Protein AF-A0A452ZYT3-F1 (afdb_monomer_lite)

Radius of gyration: 12.66 Å; chains: 1; bounding box: 29×34×24 Å

Organism: Aegilops tauschii subsp. strangulata (NCBI:txid200361)

Structure (mmCIF, N/CA/C/O backbone):
data_AF-A0A452ZYT3-F1
#
_entry.id   AF-A0A452ZYT3-F1
#
loop_
_atom_site.group_PDB
_atom_site.id
_atom_site.type_symbol
_atom_site.label_atom_id
_atom_site.label_alt_id
_atom_site.label_comp_id
_atom_site.label_asym_id
_atom_site.label_entity_id
_atom_site.label_seq_id
_atom_site.pdbx_PDB_ins_code
_atom_site.Cartn_x
_atom_site.Cartn_y
_atom_site.Cartn_z
_atom_site.occupancy
_atom_site.B_iso_or_equiv
_atom_site.auth_seq_id
_atom_site.auth_comp_id
_atom_site.auth_asym_id
_atom_site.auth_atom_id
_atom_site.pdbx_PDB_model_num
ATOM 1 N N . MET A 1 1 ? -6.629 -24.660 3.159 1.00 34.03 1 MET A N 1
ATOM 2 C CA . MET A 1 1 ? -6.027 -23.311 3.101 1.00 34.03 1 MET A CA 1
ATOM 3 C C . MET A 1 1 ? -6.449 -22.707 1.771 1.00 34.03 1 MET A C 1
ATOM 5 O O . MET A 1 1 ? -5.966 -23.148 0.739 1.00 34.03 1 MET A O 1
ATOM 9 N N . SER A 1 2 ? -7.472 -21.849 1.770 1.00 37.06 2 SER A N 1
ATOM 10 C CA . SER A 1 2 ? -8.026 -21.283 0.535 1.00 37.06 2 SER A CA 1
ATOM 11 C C . SER A 1 2 ? -7.189 -20.076 0.133 1.00 37.06 2 SER A C 1
ATOM 13 O O . SER A 1 2 ? -7.194 -19.067 0.833 1.00 37.06 2 SER A O 1
ATOM 15 N N . MET A 1 3 ? -6.447 -20.200 -0.966 1.00 35.19 3 MET A N 1
ATOM 16 C CA . MET A 1 3 ? -5.688 -19.107 -1.565 1.00 35.19 3 MET A CA 1
ATOM 17 C C . MET A 1 3 ? -6.691 -18.059 -2.065 1.00 35.19 3 MET A C 1
ATOM 19 O O . MET A 1 3 ? -7.429 -18.305 -3.021 1.00 35.19 3 MET A O 1
ATOM 23 N N . GLY A 1 4 ? -6.789 -16.932 -1.356 1.00 37.88 4 GLY A N 1
ATOM 24 C CA . GLY A 1 4 ? -7.680 -15.833 -1.711 1.00 37.88 4 GLY A CA 1
ATOM 25 C C . GLY A 1 4 ? -7.360 -15.349 -3.118 1.00 37.88 4 GLY A C 1
ATOM 26 O O . GLY A 1 4 ? -6.235 -14.953 -3.409 1.00 37.88 4 GLY A O 1
ATOM 27 N N . ARG A 1 5 ? -8.348 -15.421 -4.009 1.00 40.59 5 ARG A N 1
ATOM 28 C CA . ARG A 1 5 ? -8.280 -14.809 -5.332 1.00 40.59 5 ARG A CA 1
ATOM 29 C C . ARG A 1 5 ? -8.186 -13.303 -5.124 1.00 40.59 5 ARG A C 1
ATOM 31 O O . ARG A 1 5 ? -9.194 -12.656 -4.858 1.00 40.59 5 ARG A O 1
ATOM 38 N N . TYR A 1 6 ? -6.984 -12.752 -5.237 1.00 47.66 6 TYR A N 1
ATOM 39 C CA . TYR A 1 6 ? -6.804 -11.327 -5.463 1.00 47.66 6 TYR A CA 1
ATOM 40 C C . TYR A 1 6 ? -7.338 -11.066 -6.867 1.00 47.66 6 TYR A C 1
ATOM 42 O O . TYR A 1 6 ? -6.628 -11.214 -7.860 1.00 47.66 6 TYR A O 1
ATOM 50 N N . ALA A 1 7 ? -8.640 -10.804 -6.965 1.00 40.00 7 ALA A N 1
ATOM 51 C CA . ALA A 1 7 ? -9.191 -10.207 -8.159 1.00 40.00 7 ALA A CA 1
ATOM 52 C C . ALA A 1 7 ? -8.466 -8.871 -8.299 1.00 40.00 7 ALA A C 1
ATOM 54 O O . ALA A 1 7 ? -8.733 -7.931 -7.553 1.00 40.00 7 ALA A O 1
ATOM 55 N N . ALA A 1 8 ? -7.501 -8.810 -9.214 1.00 41.38 8 ALA A N 1
ATOM 56 C CA . ALA A 1 8 ? -7.174 -7.561 -9.860 1.00 41.38 8 ALA A CA 1
ATOM 57 C C . ALA A 1 8 ? -8.476 -7.140 -10.544 1.00 41.38 8 ALA A C 1
ATOM 59 O O . ALA A 1 8 ? -8.779 -7.574 -11.653 1.00 41.38 8 ALA A O 1
ATOM 60 N N . SER A 1 9 ? -9.324 -6.415 -9.814 1.00 41.22 9 SER A N 1
ATOM 61 C CA . SER A 1 9 ? -10.385 -5.634 -10.413 1.00 41.22 9 SER A CA 1
ATOM 62 C C . SER A 1 9 ? -9.655 -4.643 -11.299 1.00 41.22 9 SER A C 1
ATOM 64 O O . SER A 1 9 ? -9.103 -3.650 -10.823 1.00 41.22 9 SER A O 1
ATOM 66 N N . THR A 1 10 ? -9.551 -4.982 -12.578 1.00 44.31 10 THR A N 1
ATOM 67 C CA . THR A 1 10 ? -9.088 -4.090 -13.629 1.00 44.31 10 THR A CA 1
ATOM 68 C C . THR A 1 10 ? -10.169 -3.033 -13.840 1.00 44.31 10 THR A C 1
ATOM 70 O O . THR A 1 10 ? -10.753 -2.939 -14.912 1.00 44.31 10 THR A O 1
ATOM 73 N N . ASP A 1 11 ? -10.476 -2.258 -12.801 1.00 39.66 11 ASP A N 1
ATOM 74 C CA . ASP A 1 11 ? -11.041 -0.942 -13.018 1.00 39.66 11 ASP A CA 1
ATOM 75 C C . ASP A 1 11 ? -9.890 -0.098 -13.575 1.00 39.66 11 ASP A C 1
ATOM 77 O O . ASP A 1 11 ? -8.856 0.044 -12.911 1.00 39.66 11 ASP A O 1
ATOM 81 N N . PRO A 1 12 ? -10.010 0.452 -14.794 1.00 43.94 12 PRO A N 1
ATOM 82 C CA . PRO A 1 12 ? -8.983 1.310 -15.381 1.00 43.94 12 PRO A CA 1
ATOM 83 C C . PRO A 1 12 ? -8.747 2.613 -14.590 1.00 43.94 12 PRO A C 1
ATOM 85 O O . PRO A 1 12 ? -7.863 3.384 -14.948 1.00 43.94 12 PRO A O 1
ATOM 88 N N . GLU A 1 13 ? -9.457 2.829 -13.476 1.00 46.66 13 GLU A N 1
ATOM 89 C CA . GLU A 1 13 ? -9.154 3.834 -12.451 1.00 46.66 13 GLU A CA 1
ATOM 90 C C . GLU A 1 13 ? -8.205 3.334 -1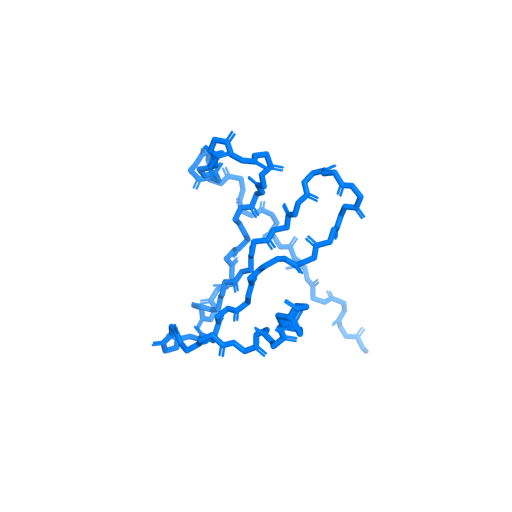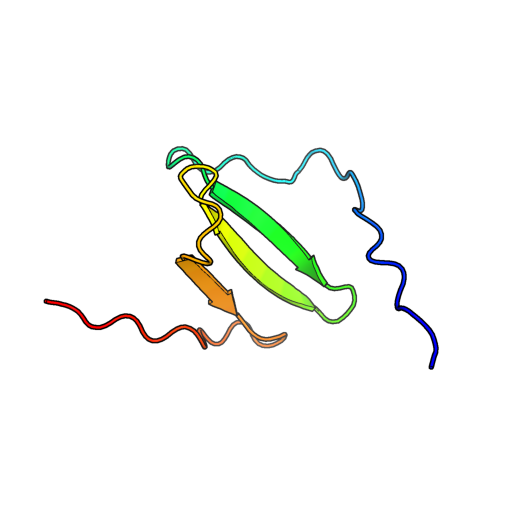1.342 1.00 46.66 13 GLU A C 1
ATOM 92 O O . GLU A 1 13 ? -8.222 3.816 -10.199 1.00 46.66 13 GLU A O 1
ATOM 97 N N . ALA A 1 14 ? -7.296 2.409 -11.655 1.00 5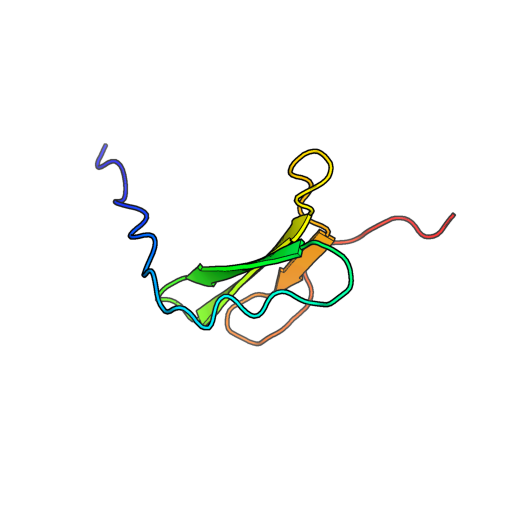6.47 14 ALA A N 1
ATOM 98 C CA . ALA A 1 14 ? -5.986 2.430 -11.009 1.00 56.47 14 ALA A CA 1
ATOM 99 C C . ALA A 1 14 ? -5.292 3.726 -11.458 1.00 56.47 14 ALA A C 1
ATOM 101 O O . ALA A 1 14 ? -4.458 3.715 -12.363 1.00 56.47 14 ALA A O 1
ATOM 102 N N . GLY A 1 15 ? -5.732 4.854 -10.886 1.00 52.56 15 GLY A N 1
ATOM 103 C CA . GLY A 1 15 ? -5.214 6.182 -11.160 1.00 52.56 15 GLY A CA 1
ATOM 104 C C . GLY A 1 15 ? -3.705 6.108 -11.060 1.00 52.56 1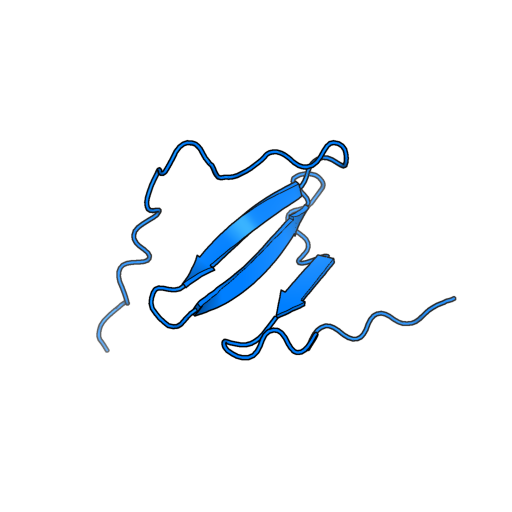5 GLY A C 1
ATOM 105 O O . GLY A 1 15 ? -3.154 5.852 -9.990 1.00 52.56 15 GLY A O 1
ATOM 106 N N . ARG A 1 16 ? -3.042 6.223 -12.210 1.00 54.25 16 ARG A N 1
ATOM 107 C CA . ARG A 1 16 ? -1.610 6.457 -12.233 1.00 54.25 16 ARG A CA 1
ATOM 108 C C . ARG A 1 16 ? -1.422 7.816 -11.593 1.00 54.25 16 ARG A C 1
ATOM 110 O O . ARG A 1 16 ? -1.677 8.834 -12.231 1.00 54.25 16 ARG A O 1
ATOM 117 N N . ASP A 1 17 ? -1.004 7.813 -10.340 1.00 58.03 17 ASP A N 1
ATOM 118 C CA . ASP A 1 17 ? -0.473 9.021 -9.740 1.00 58.03 17 ASP A CA 1
ATOM 119 C C . ASP A 1 17 ? 0.820 9.381 -10.493 1.00 58.03 17 ASP A C 1
ATOM 121 O O . ASP A 1 17 ? 1.560 8.496 -10.947 1.00 58.03 17 ASP A O 1
ATOM 125 N N . GLY A 1 18 ? 1.060 10.680 -10.704 1.00 61.69 18 GLY A N 1
ATOM 126 C CA . GLY A 1 18 ? 2.156 11.202 -11.542 1.00 61.69 18 GLY A CA 1
ATOM 127 C C . GLY A 1 18 ? 3.564 10.770 -11.104 1.00 61.69 18 GLY A C 1
ATOM 128 O O . GLY A 1 18 ? 4.536 10.940 -11.831 1.00 61.69 18 GLY A O 1
ATOM 129 N N . ASP A 1 19 ? 3.653 10.166 -9.930 1.00 73.81 19 ASP A N 1
ATOM 130 C CA . ASP A 1 19 ? 4.820 9.703 -9.199 1.00 73.81 19 ASP A CA 1
ATOM 131 C C . ASP A 1 19 ? 5.133 8.206 -9.439 1.00 73.81 19 ASP A C 1
ATOM 133 O O . ASP A 1 19 ? 6.018 7.628 -8.809 1.00 73.81 19 ASP A O 1
ATOM 137 N N . GLY A 1 20 ? 4.453 7.566 -10.399 1.00 88.19 20 GLY A N 1
ATOM 138 C CA . GLY A 1 20 ? 4.816 6.226 -10.873 1.00 88.19 20 GLY A CA 1
ATOM 139 C C . GLY A 1 20 ? 4.465 5.111 -9.889 1.00 88.19 20 GLY A C 1
ATOM 140 O O . GLY A 1 20 ? 5.183 4.114 -9.792 1.00 88.19 20 GLY A O 1
ATOM 141 N N . ALA A 1 21 ? 3.364 5.276 -9.161 1.00 90.56 21 ALA A N 1
ATOM 142 C CA . ALA A 1 21 ? 2.792 4.263 -8.284 1.00 90.56 21 ALA A CA 1
ATOM 143 C C . ALA A 1 21 ? 1.423 3.799 -8.799 1.00 90.56 21 ALA A C 1
ATOM 145 O O . ALA A 1 21 ? 0.752 4.502 -9.555 1.00 90.56 21 ALA A O 1
ATOM 146 N N . VAL A 1 22 ? 1.004 2.612 -8.367 1.00 91.81 22 VAL A N 1
ATOM 147 C CA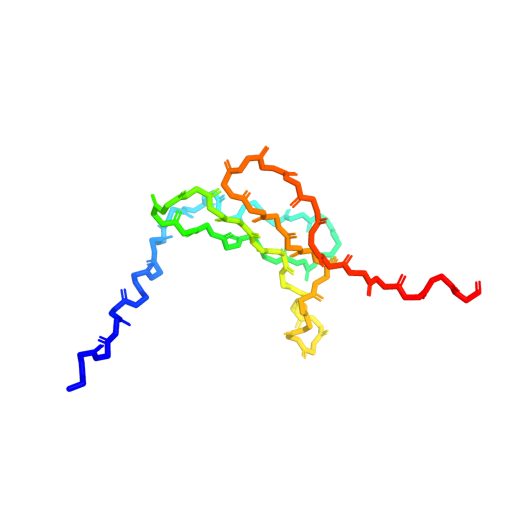 . VAL A 1 22 ? -0.342 2.076 -8.594 1.00 91.81 22 VAL A CA 1
ATOM 148 C C . VAL A 1 22 ? -1.101 1.997 -7.280 1.00 91.81 22 VAL A C 1
ATOM 150 O O . VAL A 1 22 ? -0.527 1.654 -6.246 1.00 91.81 22 VAL A O 1
ATOM 153 N N . LEU A 1 23 ? -2.396 2.302 -7.325 1.00 92.38 23 LEU A N 1
ATOM 154 C CA . LEU A 1 23 ? -3.295 2.186 -6.184 1.00 92.38 23 LEU A CA 1
ATOM 155 C C . LEU A 1 23 ? -4.025 0.841 -6.218 1.00 92.38 23 LEU A C 1
ATOM 157 O O . LEU A 1 23 ? -4.780 0.552 -7.144 1.00 92.38 23 LEU A O 1
ATOM 161 N N . LEU A 1 24 ? -3.817 0.036 -5.183 1.00 93.12 24 LEU A N 1
ATOM 162 C CA . LEU A 1 24 ? -4.539 -1.203 -4.926 1.00 93.12 24 LEU A CA 1
ATOM 163 C C . LEU A 1 24 ? -5.671 -0.930 -3.935 1.00 93.12 24 LEU A C 1
ATOM 165 O O . LEU A 1 24 ? -5.477 -0.207 -2.955 1.00 93.12 24 LEU A O 1
ATOM 169 N N . ARG A 1 25 ? -6.839 -1.534 -4.166 1.00 94.56 25 ARG A N 1
ATOM 170 C CA . ARG A 1 25 ? -8.005 -1.449 -3.276 1.00 94.56 25 ARG A CA 1
ATOM 171 C C . ARG A 1 25 ? -8.456 -2.856 -2.912 1.00 94.56 25 ARG A C 1
ATOM 173 O O . ARG A 1 25 ? -8.597 -3.702 -3.793 1.00 94.56 25 ARG A O 1
ATOM 180 N N . SER A 1 26 ? -8.673 -3.117 -1.629 1.00 93.94 26 SER A N 1
ATOM 181 C CA . SER A 1 26 ? -9.311 -4.354 -1.191 1.00 93.94 26 SER A CA 1
ATOM 182 C C . SER A 1 26 ? -10.838 -4.198 -1.215 1.00 93.94 26 SER A C 1
ATOM 184 O O . SER A 1 26 ? -11.347 -3.094 -1.009 1.00 93.94 26 SER A O 1
ATOM 186 N N . PRO A 1 27 ? -11.598 -5.297 -1.365 1.00 92.81 27 PRO A N 1
ATOM 187 C CA . PRO A 1 27 ? -13.055 -5.264 -1.214 1.00 92.81 27 PRO A CA 1
ATOM 188 C C . PRO A 1 27 ? -13.530 -4.763 0.159 1.00 92.81 27 PRO A C 1
ATOM 190 O O . PRO A 1 27 ? -14.653 -4.294 0.287 1.00 92.81 27 PRO A O 1
ATOM 193 N N . SER A 1 28 ? -12.681 -4.863 1.187 1.00 92.44 28 SER A N 1
ATOM 194 C CA . SER A 1 28 ? -12.971 -4.377 2.539 1.00 92.44 28 SER A CA 1
ATOM 195 C C . SER A 1 28 ? -12.710 -2.878 2.726 1.00 92.44 28 SER A C 1
ATOM 197 O O . SER A 1 28 ? -12.873 -2.387 3.834 1.00 92.44 28 SER A O 1
ATOM 199 N N . GLY A 1 29 ? -12.268 -2.159 1.688 1.00 92.81 29 GLY A N 1
ATOM 200 C CA . GLY A 1 29 ? -12.020 -0.714 1.734 1.00 92.81 29 GLY A CA 1
ATOM 201 C C . GLY A 1 29 ? -10.592 -0.301 2.100 1.00 92.81 29 GLY A C 1
ATOM 202 O O . GLY A 1 29 ? -10.278 0.884 2.051 1.00 92.81 29 GLY A O 1
ATOM 203 N N . ALA A 1 30 ? -9.700 -1.245 2.415 1.00 95.75 30 ALA A N 1
ATOM 204 C CA . ALA A 1 30 ? -8.288 -0.929 2.621 1.00 95.75 30 ALA A CA 1
ATOM 205 C C . ALA A 1 30 ? -7.614 -0.578 1.287 1.00 95.75 30 ALA A C 1
ATOM 207 O O . ALA A 1 30 ? -8.005 -1.070 0.223 1.00 95.75 30 ALA A O 1
ATOM 208 N N . THR A 1 31 ? -6.568 0.246 1.335 1.00 96.31 31 THR A N 1
ATOM 209 C CA . THR A 1 31 ? -5.836 0.657 0.131 1.00 96.31 31 THR A CA 1
ATOM 210 C C . THR A 1 31 ? -4.330 0.627 0.332 1.00 96.31 31 THR A C 1
ATOM 212 O O . THR A 1 31 ? -3.839 0.806 1.445 1.00 96.31 31 THR A O 1
ATOM 215 N N . ALA A 1 32 ? -3.590 0.406 -0.751 1.00 94.88 32 ALA A N 1
ATOM 216 C CA . ALA A 1 32 ? -2.135 0.476 -0.749 1.00 94.88 32 ALA A CA 1
ATOM 217 C C . ALA A 1 32 ? -1.630 1.133 -2.034 1.00 94.88 32 ALA A C 1
ATOM 219 O O . ALA A 1 32 ? -2.099 0.802 -3.123 1.00 94.88 32 ALA A O 1
ATOM 220 N N . ARG A 1 33 ? -0.649 2.032 -1.921 1.00 93.75 33 ARG A N 1
ATOM 221 C CA . ARG A 1 33 ? 0.094 2.548 -3.075 1.00 93.75 33 ARG A CA 1
ATOM 222 C C . ARG A 1 33 ? 1.405 1.797 -3.208 1.00 93.75 33 ARG A C 1
ATOM 224 O O . ARG A 1 33 ? 2.178 1.720 -2.253 1.00 93.75 33 ARG A O 1
ATOM 231 N N . VAL A 1 34 ? 1.658 1.273 -4.401 1.00 92.81 34 VAL A N 1
ATOM 232 C CA . VAL A 1 34 ? 2.855 0.489 -4.715 1.00 92.81 34 VAL A CA 1
ATOM 233 C C . VAL A 1 34 ? 3.642 1.192 -5.810 1.00 92.81 34 VAL A C 1
ATOM 235 O O . VAL A 1 34 ? 3.121 1.416 -6.901 1.00 92.81 34 VAL A O 1
ATOM 238 N N . SER A 1 35 ? 4.893 1.542 -5.524 1.00 91.19 35 SER A N 1
ATOM 239 C CA . SER A 1 35 ? 5.819 2.104 -6.506 1.00 91.19 35 SER A CA 1
ATOM 240 C C . SER A 1 35 ? 6.101 1.088 -7.611 1.00 91.19 35 SER A C 1
ATOM 242 O O . SER A 1 35 ? 6.491 -0.049 -7.337 1.00 91.19 35 SER A O 1
ATOM 244 N N . LEU A 1 36 ? 5.982 1.510 -8.871 1.00 90.88 36 LEU A N 1
ATOM 245 C CA . LEU A 1 36 ? 6.429 0.715 -10.020 1.00 90.88 36 LEU A CA 1
ATOM 246 C C . LEU A 1 36 ? 7.961 0.609 -10.081 1.00 90.88 36 LEU A C 1
ATOM 248 O O . LEU A 1 36 ? 8.503 -0.284 -10.729 1.00 90.88 36 LEU A O 1
ATOM 252 N N . HIS A 1 37 ? 8.661 1.484 -9.361 1.00 88.62 37 HIS A N 1
ATOM 253 C CA . HIS A 1 37 ? 10.106 1.465 -9.203 1.00 88.62 37 HIS A CA 1
ATOM 254 C C . HIS A 1 37 ? 10.446 0.574 -8.001 1.00 88.62 37 HIS A C 1
ATOM 256 O O . HIS A 1 37 ? 10.478 1.034 -6.861 1.00 88.62 37 HIS A O 1
ATOM 262 N N . GLY A 1 38 ? 10.639 -0.724 -8.249 1.00 90.69 38 GLY A N 1
ATOM 263 C CA . GLY A 1 38 ? 11.066 -1.691 -7.229 1.00 90.69 38 GLY A CA 1
ATOM 264 C C . GLY A 1 38 ? 9.949 -2.339 -6.401 1.00 90.69 38 GLY A C 1
ATOM 265 O O . GLY A 1 38 ? 10.255 -3.136 -5.520 1.00 90.69 38 GLY A O 1
ATOM 266 N N . GLY A 1 39 ? 8.671 -2.047 -6.672 1.00 90.88 39 GLY A N 1
ATOM 267 C CA . GLY A 1 39 ? 7.538 -2.749 -6.049 1.00 90.88 39 GLY A CA 1
ATOM 268 C C . GLY A 1 39 ? 7.305 -2.411 -4.574 1.00 90.88 39 GLY A C 1
ATOM 269 O O . GLY A 1 39 ? 6.629 -3.157 -3.869 1.00 90.88 39 GLY A O 1
ATOM 270 N N . GLN A 1 40 ? 7.875 -1.309 -4.086 1.00 93.50 40 GLN A N 1
ATOM 271 C CA . GLN A 1 40 ? 7.761 -0.909 -2.687 1.00 93.50 40 GLN A CA 1
ATOM 272 C C . GLN A 1 40 ? 6.360 -0.371 -2.372 1.00 93.50 40 GLN A C 1
ATOM 274 O O . GLN A 1 40 ? 5.829 0.462 -3.106 1.00 93.50 40 GLN A O 1
ATOM 279 N N . VAL A 1 41 ? 5.790 -0.782 -1.237 1.00 93.00 41 VAL A N 1
ATOM 280 C CA . VAL A 1 41 ? 4.597 -0.138 -0.670 1.00 93.00 41 VAL A CA 1
ATOM 281 C C . VAL A 1 41 ? 5.012 1.207 -0.075 1.00 93.00 41 VAL A C 1
ATOM 283 O O . VAL A 1 41 ? 5.845 1.253 0.828 1.00 93.00 41 VAL A O 1
ATOM 286 N N . VAL A 1 42 ? 4.454 2.291 -0.608 1.00 92.25 42 VAL A N 1
ATOM 287 C CA . VAL A 1 42 ? 4.779 3.680 -0.229 1.00 92.25 42 VAL A CA 1
ATOM 288 C C . VAL A 1 42 ? 3.649 4.373 0.534 1.00 92.25 42 VAL A C 1
ATOM 290 O O . VAL A 1 42 ? 3.860 5.436 1.103 1.00 92.25 42 VAL A O 1
ATOM 293 N N . SER A 1 43 ? 2.461 3.768 0.568 1.00 93.44 43 SER A N 1
ATOM 294 C CA . SER A 1 43 ? 1.368 4.127 1.477 1.00 93.44 43 SER A CA 1
ATOM 295 C C . SER A 1 43 ? 0.477 2.906 1.694 1.00 93.44 43 SER A C 1
ATOM 297 O O . SER A 1 43 ? 0.288 2.102 0.774 1.00 93.44 43 SER A O 1
ATOM 299 N N . TRP A 1 44 ? -0.068 2.765 2.899 1.00 95.31 44 TRP A N 1
ATOM 300 C CA . TRP A 1 44 ? -1.068 1.759 3.242 1.00 95.31 44 TRP A CA 1
ATOM 301 C C . TRP A 1 44 ? -2.083 2.376 4.195 1.00 95.31 44 TRP A C 1
ATOM 303 O O . TRP A 1 44 ? -1.732 2.758 5.308 1.00 95.31 44 TRP A O 1
ATOM 313 N N . LYS A 1 45 ? -3.349 2.412 3.777 1.00 96.50 45 LYS A N 1
ATOM 314 C CA . LYS A 1 45 ? -4.468 2.827 4.619 1.00 96.50 45 LYS A CA 1
ATOM 315 C C . LYS A 1 45 ? -5.390 1.669 4.971 1.00 96.50 45 LYS A C 1
ATOM 317 O O . LYS A 1 45 ? -5.674 0.815 4.122 1.00 96.50 45 LYS A O 1
ATOM 322 N N . ASN A 1 46 ? -5.882 1.653 6.207 1.00 96.25 46 ASN A N 1
ATOM 323 C CA . ASN A 1 46 ? -6.989 0.769 6.574 1.00 96.25 46 ASN A CA 1
ATOM 324 C C . ASN A 1 46 ? -8.307 1.220 5.911 1.00 96.25 46 ASN A C 1
ATOM 326 O O . ASN A 1 46 ? -8.363 2.213 5.188 1.00 96.25 46 ASN A O 1
ATOM 330 N N . ASP A 1 47 ? -9.370 0.467 6.162 1.00 96.69 47 ASP A N 1
ATOM 331 C CA . ASP A 1 47 ? -10.738 0.741 5.711 1.00 96.69 47 ASP A CA 1
ATOM 332 C C . ASP A 1 47 ? -11.322 2.066 6.231 1.00 96.69 47 ASP A C 1
ATOM 334 O O . ASP A 1 47 ? -12.237 2.620 5.626 1.00 96.69 47 ASP A O 1
ATOM 338 N N . ARG A 1 48 ? -10.766 2.611 7.318 1.00 96.25 48 ARG A N 1
ATOM 339 C CA . ARG A 1 48 ? -11.113 3.930 7.872 1.00 96.25 48 ARG A CA 1
ATOM 340 C C . ARG A 1 48 ? -10.281 5.073 7.283 1.00 96.25 48 ARG A C 1
ATOM 342 O O . ARG A 1 48 ? -10.542 6.231 7.593 1.00 96.25 48 ARG A O 1
ATOM 349 N N . GLY A 1 49 ? -9.300 4.766 6.432 1.00 93.31 49 GLY A N 1
ATOM 350 C CA . GLY A 1 49 ? -8.392 5.743 5.833 1.00 93.31 49 GLY A CA 1
ATOM 351 C C . GLY A 1 49 ? -7.171 6.104 6.686 1.00 93.31 49 GLY A C 1
ATOM 352 O O . GLY A 1 49 ? -6.402 6.970 6.265 1.00 93.31 49 GLY A O 1
ATOM 353 N N . ASP A 1 50 ? -6.964 5.453 7.838 1.00 96.38 50 ASP A N 1
ATOM 354 C CA . ASP A 1 50 ? -5.798 5.690 8.697 1.00 96.38 50 ASP A CA 1
ATOM 355 C C . ASP A 1 50 ? -4.532 5.177 8.005 1.00 96.38 50 ASP A C 1
ATOM 357 O O . ASP A 1 50 ? -4.485 4.015 7.596 1.00 96.38 50 ASP A O 1
ATOM 361 N N . GLU A 1 51 ? -3.499 6.017 7.912 1.00 95.88 51 GLU A N 1
ATOM 362 C CA . GLU A 1 51 ? -2.192 5.613 7.389 1.00 95.88 51 GLU A CA 1
ATOM 363 C C . GLU A 1 51 ? -1.487 4.681 8.385 1.00 95.88 51 GLU A C 1
ATOM 365 O O . GLU A 1 51 ? -1.272 5.031 9.546 1.00 95.88 51 GLU A O 1
ATOM 370 N N . LEU A 1 52 ? -1.133 3.484 7.920 1.00 94.75 52 LEU A N 1
ATOM 371 C CA . LEU A 1 52 ? -0.478 2.437 8.703 1.00 94.75 52 LEU A CA 1
ATOM 372 C C . LEU A 1 52 ? 1.007 2.283 8.367 1.00 94.75 52 LEU A C 1
ATOM 374 O O . LEU A 1 52 ? 1.745 1.660 9.133 1.00 94.75 52 LEU A O 1
ATOM 378 N N . LEU A 1 53 ? 1.452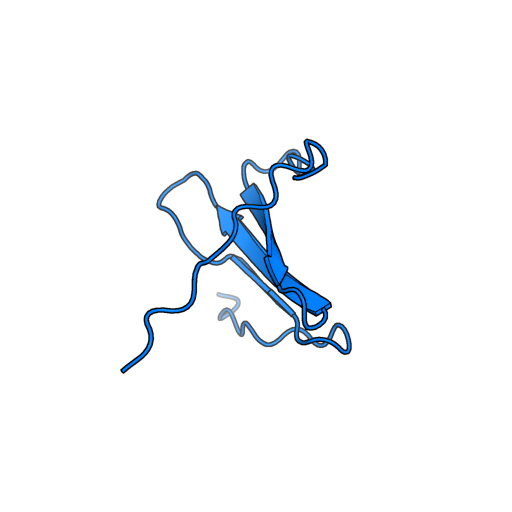 2.802 7.218 1.00 93.81 53 LEU A N 1
ATOM 379 C CA . LEU A 1 53 ? 2.858 2.746 6.848 1.00 93.81 53 LEU A CA 1
ATOM 380 C C . LEU A 1 53 ? 3.629 3.854 7.571 1.00 93.81 53 LEU A C 1
ATOM 382 O O . LEU A 1 53 ? 3.490 5.035 7.266 1.00 93.81 53 LEU A O 1
ATOM 386 N N . PHE A 1 54 ? 4.503 3.457 8.492 1.00 84.00 54 PHE A N 1
ATOM 387 C CA . PHE A 1 54 ? 5.456 4.362 9.122 1.00 84.00 54 PHE A CA 1
ATOM 388 C C . PHE A 1 54 ? 6.782 4.305 8.367 1.00 84.00 54 PHE A C 1
ATOM 390 O O . PHE A 1 54 ? 7.525 3.329 8.461 1.00 84.00 54 PHE A O 1
ATOM 397 N N . THR A 1 55 ? 7.093 5.357 7.617 1.00 78.12 55 THR A N 1
ATOM 398 C CA . THR A 1 55 ? 8.431 5.559 7.057 1.00 78.12 55 THR A CA 1
ATOM 399 C C . THR A 1 55 ? 9.239 6.421 8.012 1.00 78.12 55 THR A C 1
ATOM 401 O O . THR A 1 55 ? 8.747 7.448 8.478 1.00 78.12 55 THR A O 1
ATOM 404 N N . SER A 1 56 ? 10.489 6.056 8.288 1.00 72.94 56 SER A N 1
ATOM 405 C CA . SER A 1 56 ? 11.384 6.979 8.981 1.00 72.94 56 SER A CA 1
ATOM 406 C C . SER A 1 56 ? 11.654 8.180 8.076 1.00 72.94 56 SER A C 1
ATOM 408 O O . SER A 1 56 ? 12.247 8.021 7.006 1.00 72.94 56 SER A O 1
ATOM 410 N N . SER A 1 57 ? 11.255 9.373 8.502 1.00 68.75 57 SER A N 1
ATOM 411 C CA . SER A 1 57 ? 11.828 10.609 7.974 1.00 68.75 57 SER A CA 1
ATOM 412 C C . SER A 1 57 ? 13.311 10.604 8.340 1.00 68.75 57 SER A C 1
ATOM 414 O O . SER A 1 57 ? 13.642 10.413 9.511 1.00 68.75 57 SER A O 1
ATOM 416 N N . LYS A 1 58 ? 14.200 10.733 7.356 1.00 63.50 58 LYS A N 1
ATOM 417 C CA . LYS A 1 58 ? 15.622 10.948 7.635 1.00 63.50 58 LYS A CA 1
ATOM 418 C C . LYS A 1 58 ? 15.843 12.376 8.119 1.00 63.50 58 LYS A C 1
ATOM 420 O O . LYS A 1 58 ? 15.199 13.278 7.539 1.00 63.50 58 LYS A O 1
#

Secondary structure (DSSP, 8-state):
-----------TT---BTTTEEEEE-TTS-EEEEETTTT-EEEEE-TT--B---PPP-

InterPro domains:
  IPR011013 Galactose mutarotase-like domain superfamily [SSF74650] (22-57)
  IPR014718 Glycoside hydrolase-type carbohydrate-binding [G3DSA:2.70.98.10] (8-58)

Sequence (58 aa):
MSMGRYAASTDPEAGRDGDGAVLLRSPSGATARVSLHGGQVVSWKNDRGDELLFTSSK

Foldseek 3Di:
DDDDPPPPPPPVPLPCDPQQWGWDADPLQKIWTFHPVPRDTPWTADNVRDTPDDDDDD

pLDDT: mean 76.37, std 22.38, range [34.03, 96.69]